Protein AF-A0A6H1ZTP1-F1 (afdb_monomer)

Nearest PDB structures (foldseek):
  8sjh-assembly1_A  TM=4.807E-01  e=1.705E+00  synthetic construct
  4ea3-assembly1_B-2  TM=3.510E-01  e=8.323E-01  Escherichia coli
  4tql-assembly1_A  TM=2.764E-01  e=1.022E+00  synthetic construct
  8sji-assembly1_C  TM=3.341E-01  e=1.889E+00  synthetic construct

Sequence (176 aa):
MIRIVTGIILFIIGLWLTVGMIGSDILAKNQYNNEIYNYWSLADKSSTIETKSEYIDKFVYVLDNAGLHGKYNAIWLQNPDNSFDKNLEMLKTLQTRLHEIKQMNVSSFEYQQAISQITSQEQGEAHEMLSVFSGVWYLKNHTWLWDWISIFLLISGVNLLWIGGALIHDDLCCDW

Mean predicted aligned error: 6.64 Å

Structure (mmCIF, N/CA/C/O backbone):
data_AF-A0A6H1ZTP1-F1
#
_entry.id   AF-A0A6H1ZTP1-F1
#
loop_
_atom_site.group_PDB
_atom_site.id
_atom_site.type_symbol
_atom_site.label_atom_id
_atom_site.label_alt_id
_atom_site.label_comp_id
_atom_site.label_asym_id
_atom_site.label_entity_id
_atom_site.label_seq_id
_atom_site.pdbx_PDB_ins_code
_atom_site.Cartn_x
_atom_site.Cartn_y
_atom_site.Cartn_z
_atom_site.occupancy
_atom_site.B_iso_or_equiv
_atom_site.auth_seq_id
_atom_site.auth_comp_id
_atom_site.auth_asym_id
_atom_site.auth_atom_id
_atom_site.pdbx_PDB_model_num
ATOM 1 N N . MET A 1 1 ? 28.711 4.486 -34.837 1.00 75.50 1 MET A N 1
ATOM 2 C CA . MET A 1 1 ? 27.312 4.670 -35.326 1.00 75.50 1 MET A CA 1
ATOM 3 C C . MET A 1 1 ? 26.332 3.622 -34.782 1.00 75.50 1 MET A C 1
ATOM 5 O O . MET A 1 1 ? 25.415 4.020 -34.081 1.00 75.50 1 MET A O 1
ATOM 9 N N . ILE A 1 2 ? 26.492 2.312 -35.043 1.00 87.31 2 ILE A N 1
ATOM 10 C CA . ILE A 1 2 ? 25.562 1.281 -34.512 1.00 87.31 2 ILE A CA 1
ATOM 11 C C . ILE A 1 2 ? 25.547 1.258 -32.970 1.00 87.31 2 ILE A C 1
ATOM 13 O O . ILE A 1 2 ? 24.480 1.158 -32.375 1.00 87.31 2 ILE A O 1
ATOM 17 N N . ARG A 1 3 ? 26.710 1.396 -32.318 1.00 88.25 3 ARG A N 1
ATOM 18 C CA . ARG A 1 3 ? 26.834 1.399 -30.849 1.00 88.25 3 ARG A CA 1
ATOM 19 C C . ARG A 1 3 ? 26.180 2.631 -30.201 1.00 88.25 3 ARG A C 1
ATOM 21 O O . ARG A 1 3 ? 25.340 2.429 -29.331 1.00 88.25 3 ARG A O 1
ATOM 28 N N . ILE A 1 4 ? 26.433 3.851 -30.692 1.00 90.81 4 ILE A N 1
ATOM 29 C CA . ILE A 1 4 ? 25.676 5.068 -30.306 1.00 90.81 4 ILE A CA 1
ATOM 30 C C . ILE A 1 4 ? 24.163 4.886 -30.426 1.00 90.81 4 ILE A C 1
ATOM 32 O O . ILE A 1 4 ? 23.438 5.186 -29.480 1.00 90.81 4 ILE A O 1
ATOM 36 N N . VAL A 1 5 ? 23.668 4.396 -31.568 1.00 93.88 5 VAL A N 1
ATOM 37 C CA . VAL A 1 5 ? 22.219 4.235 -31.781 1.00 93.88 5 VAL A CA 1
ATOM 38 C C . VAL A 1 5 ? 21.639 3.249 -30.766 1.00 93.88 5 VAL A C 1
ATOM 40 O O . VAL A 1 5 ? 20.621 3.541 -30.142 1.00 93.88 5 VAL A O 1
ATOM 43 N N . THR A 1 6 ? 22.322 2.126 -30.528 1.00 94.19 6 THR A N 1
ATOM 44 C CA . THR A 1 6 ? 21.950 1.168 -29.479 1.00 94.19 6 THR A CA 1
ATOM 45 C C . THR A 1 6 ? 21.969 1.808 -28.088 1.00 94.19 6 THR A C 1
ATOM 47 O O . THR A 1 6 ? 21.023 1.622 -27.328 1.00 94.19 6 THR A O 1
ATOM 50 N N . GLY A 1 7 ? 22.995 2.597 -27.758 1.00 95.19 7 GLY A N 1
ATOM 51 C CA . GLY A 1 7 ? 23.101 3.296 -26.476 1.00 95.19 7 GLY A CA 1
ATOM 52 C C . GLY A 1 7 ? 21.940 4.264 -26.231 1.00 95.19 7 GLY A C 1
ATOM 53 O O . GLY A 1 7 ? 21.320 4.221 -25.170 1.00 95.19 7 GLY A O 1
ATOM 54 N N . ILE A 1 8 ? 21.575 5.062 -27.242 1.00 95.69 8 ILE A N 1
ATOM 55 C CA . ILE A 1 8 ? 20.422 5.977 -27.192 1.00 95.69 8 ILE A CA 1
ATOM 56 C C . ILE A 1 8 ? 19.121 5.203 -26.962 1.00 95.69 8 ILE A C 1
ATOM 58 O O . ILE A 1 8 ? 18.325 5.586 -26.106 1.00 95.69 8 ILE A O 1
ATOM 62 N N . ILE A 1 9 ? 18.907 4.103 -27.688 1.00 96.81 9 ILE A N 1
ATOM 63 C CA . ILE A 1 9 ? 17.704 3.274 -27.536 1.00 96.81 9 ILE A CA 1
ATOM 64 C C . ILE A 1 9 ? 17.611 2.712 -26.111 1.00 96.81 9 ILE A C 1
ATOM 66 O O . ILE A 1 9 ? 16.567 2.850 -25.474 1.00 96.81 9 ILE A O 1
ATOM 70 N N . LEU A 1 10 ? 18.692 2.123 -25.589 1.00 96.56 10 LEU A N 1
ATOM 71 C CA . LEU A 1 10 ? 18.721 1.564 -24.233 1.00 96.56 10 LEU A CA 1
ATOM 72 C C . LEU A 1 10 ? 18.472 2.637 -23.170 1.00 96.56 10 LEU A C 1
ATOM 74 O O . LEU A 1 10 ? 17.692 2.411 -22.246 1.00 96.56 10 LEU A O 1
ATOM 78 N N . PHE A 1 11 ? 19.072 3.817 -23.334 1.00 95.94 11 PHE A N 1
ATOM 79 C CA . PHE A 1 11 ? 18.877 4.939 -22.423 1.00 95.94 11 PHE A CA 1
ATOM 80 C C . PHE A 1 11 ? 17.417 5.413 -22.415 1.00 95.94 11 PHE A C 1
ATOM 82 O O . PHE A 1 11 ? 16.819 5.572 -21.353 1.00 95.94 11 PHE A O 1
ATOM 89 N N . ILE A 1 12 ? 16.803 5.579 -23.590 1.00 96.94 12 ILE A N 1
ATOM 90 C CA . ILE A 1 12 ? 15.399 5.994 -23.709 1.00 96.94 12 ILE A CA 1
ATOM 91 C C . ILE A 1 12 ? 14.466 4.944 -23.094 1.00 96.94 12 ILE A C 1
ATOM 93 O O . ILE A 1 12 ? 13.570 5.304 -22.334 1.00 96.94 12 ILE A O 1
ATOM 97 N N . ILE A 1 13 ? 14.678 3.654 -23.374 1.00 96.12 13 ILE A N 1
ATOM 98 C CA . ILE A 1 13 ? 13.869 2.572 -22.794 1.00 96.12 13 ILE A CA 1
ATOM 99 C C . ILE A 1 13 ? 14.019 2.544 -21.269 1.00 96.12 13 ILE A C 1
ATOM 101 O O . ILE A 1 13 ? 13.015 2.475 -20.563 1.00 96.12 13 ILE A O 1
ATOM 105 N N . GLY A 1 14 ? 15.248 2.640 -20.754 1.00 95.25 14 GLY A N 1
ATOM 106 C CA . GLY A 1 14 ? 15.512 2.687 -19.315 1.00 95.25 14 GLY A CA 1
ATOM 107 C C . GLY A 1 14 ? 14.837 3.881 -18.635 1.00 95.25 14 GLY A C 1
ATOM 108 O O . GLY A 1 14 ? 14.253 3.732 -17.559 1.00 95.25 14 GLY A O 1
ATOM 109 N N . LEU A 1 15 ? 14.837 5.045 -19.292 1.00 95.88 15 LEU A N 1
ATOM 110 C CA . LEU A 1 15 ? 14.166 6.250 -18.806 1.00 95.88 15 LEU A CA 1
ATOM 111 C C . LEU A 1 15 ? 12.647 6.058 -18.751 1.00 95.88 15 LEU A C 1
ATOM 113 O O . LEU A 1 15 ? 12.040 6.299 -17.708 1.00 95.88 15 LEU A O 1
ATOM 117 N N . TRP A 1 16 ? 12.042 5.587 -19.845 1.00 95.06 16 TRP A N 1
ATOM 118 C CA . TRP A 1 16 ? 10.602 5.325 -19.915 1.00 95.06 16 TRP A CA 1
ATOM 119 C C . TRP A 1 16 ? 10.150 4.285 -18.898 1.00 95.06 16 TRP A C 1
ATOM 121 O O . TRP A 1 16 ? 9.136 4.494 -18.235 1.00 95.06 16 TRP A O 1
ATOM 131 N N . LEU A 1 17 ? 10.907 3.197 -18.743 1.00 93.44 17 LEU A N 1
ATOM 132 C CA . LEU A 1 17 ? 10.610 2.157 -17.766 1.00 93.44 17 LEU A CA 1
ATOM 133 C C . LEU A 1 17 ? 10.637 2.733 -16.346 1.00 93.44 17 LEU A C 1
ATOM 135 O O . LEU A 1 17 ? 9.668 2.588 -15.609 1.00 93.44 17 LEU A O 1
ATOM 139 N N . THR A 1 18 ? 11.703 3.449 -15.981 1.00 92.56 18 THR A N 1
ATOM 140 C CA . THR A 1 18 ? 11.869 3.985 -14.621 1.00 92.56 18 THR A CA 1
ATOM 141 C C . THR A 1 18 ? 10.805 5.033 -14.288 1.00 92.56 18 THR A C 1
ATOM 143 O O . THR A 1 18 ? 10.137 4.938 -13.259 1.00 92.56 18 THR A O 1
ATOM 146 N N . VAL A 1 19 ? 10.597 6.015 -15.172 1.00 94.00 19 VAL A N 1
ATOM 147 C CA . VAL A 1 19 ? 9.594 7.074 -14.965 1.00 94.00 19 VAL A CA 1
ATOM 148 C C . VAL A 1 19 ? 8.181 6.492 -14.964 1.00 94.00 19 VAL A C 1
ATOM 150 O O . VAL A 1 19 ? 7.377 6.830 -14.095 1.00 94.00 19 VAL A O 1
ATOM 153 N N . GLY A 1 20 ? 7.881 5.589 -15.902 1.00 92.38 20 GLY A N 1
ATOM 154 C CA . GLY A 1 20 ? 6.579 4.934 -15.999 1.00 92.38 20 GLY A CA 1
ATOM 155 C C . GLY A 1 20 ? 6.248 4.102 -14.762 1.00 92.38 20 GLY A C 1
ATOM 156 O O . GLY A 1 20 ? 5.118 4.153 -14.275 1.00 92.38 20 GLY A O 1
ATOM 157 N N . MET A 1 21 ? 7.233 3.395 -14.205 1.00 92.19 21 MET A N 1
ATOM 158 C CA . MET A 1 21 ? 7.068 2.632 -12.969 1.00 92.19 21 MET A CA 1
ATOM 159 C C . MET A 1 21 ? 6.800 3.521 -11.759 1.00 92.19 21 MET A C 1
ATOM 161 O O . MET A 1 21 ? 5.839 3.269 -11.041 1.00 92.19 21 MET A O 1
ATOM 165 N N . ILE A 1 22 ? 7.594 4.578 -11.560 1.00 91.19 22 ILE A N 1
ATOM 166 C CA . ILE A 1 22 ? 7.397 5.515 -10.442 1.00 91.19 22 ILE A CA 1
ATOM 167 C C . ILE A 1 22 ? 6.014 6.170 -10.534 1.00 91.19 22 ILE A C 1
ATOM 169 O O . ILE A 1 22 ? 5.290 6.240 -9.543 1.00 91.19 22 ILE A O 1
ATOM 173 N N . GLY A 1 23 ? 5.619 6.618 -11.730 1.00 92.62 23 GLY A N 1
ATOM 174 C CA . GLY A 1 23 ? 4.297 7.203 -11.946 1.00 92.62 23 GLY A CA 1
ATOM 175 C C . GLY A 1 23 ? 3.169 6.217 -11.636 1.00 92.62 23 GLY A C 1
ATOM 176 O O . GLY A 1 23 ? 2.212 6.569 -10.947 1.00 92.62 23 GLY A O 1
ATOM 177 N N . SER A 1 24 ? 3.303 4.971 -12.092 1.00 92.12 24 SER A N 1
ATOM 178 C CA . SER A 1 24 ? 2.312 3.920 -11.840 1.00 92.12 24 SER A CA 1
ATOM 179 C C . SER A 1 24 ? 2.230 3.543 -10.358 1.00 92.12 24 SER A C 1
ATOM 181 O O . SER A 1 24 ? 1.127 3.340 -9.859 1.00 92.12 24 SER A O 1
ATOM 183 N N . ASP A 1 25 ? 3.359 3.505 -9.643 1.00 90.69 25 ASP A N 1
ATOM 184 C CA . ASP A 1 25 ? 3.402 3.239 -8.199 1.00 90.69 25 ASP A CA 1
ATOM 185 C C . ASP A 1 25 ? 2.666 4.309 -7.393 1.00 90.69 25 ASP A C 1
ATOM 187 O O . ASP A 1 25 ? 1.824 3.991 -6.553 1.00 90.69 25 ASP A O 1
ATOM 191 N N . ILE A 1 26 ? 2.893 5.586 -7.710 1.00 92.94 26 ILE A N 1
ATOM 192 C CA . ILE A 1 26 ? 2.193 6.701 -7.061 1.00 92.94 26 ILE A CA 1
ATOM 193 C C . ILE A 1 26 ? 0.681 6.606 -7.293 1.00 92.94 26 ILE A C 1
ATOM 195 O O . ILE A 1 26 ? -0.100 6.798 -6.358 1.00 92.94 26 ILE A O 1
ATOM 199 N N . LEU A 1 27 ? 0.258 6.302 -8.524 1.00 93.88 27 LEU A N 1
ATOM 200 C CA . LEU A 1 27 ? -1.159 6.160 -8.861 1.00 93.88 27 LEU A CA 1
ATOM 201 C C . LEU A 1 27 ? -1.797 4.973 -8.131 1.00 93.88 27 LEU A C 1
ATOM 203 O O . LEU A 1 27 ? -2.844 5.148 -7.507 1.00 93.88 27 LEU A O 1
ATOM 207 N N . ALA A 1 28 ? -1.148 3.808 -8.148 1.00 92.38 28 ALA A N 1
ATOM 208 C CA . ALA A 1 28 ? -1.609 2.609 -7.453 1.00 92.38 28 ALA A CA 1
ATOM 209 C C . ALA A 1 28 ? -1.698 2.838 -5.937 1.00 92.38 28 ALA A C 1
ATOM 211 O O . ALA A 1 28 ? -2.709 2.515 -5.314 1.00 92.38 28 ALA A O 1
ATOM 212 N N . LYS A 1 29 ? -0.687 3.486 -5.346 1.00 92.00 29 LYS A N 1
ATOM 213 C CA . LYS A 1 29 ? -0.673 3.843 -3.924 1.00 92.00 29 LYS A CA 1
ATOM 214 C C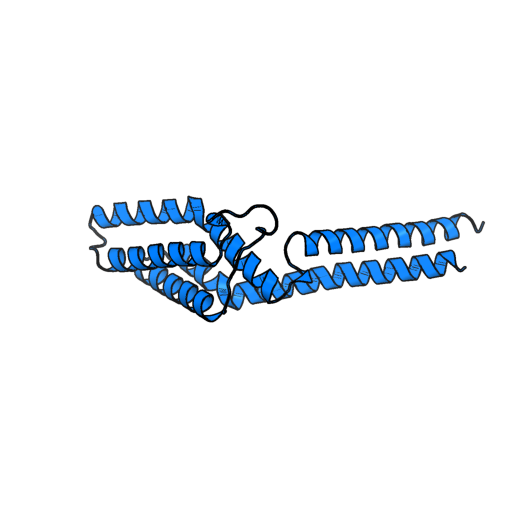 . LYS A 1 29 ? -1.811 4.789 -3.572 1.00 92.00 29 LYS A C 1
ATOM 216 O O . LYS A 1 29 ? -2.474 4.611 -2.555 1.00 92.00 29 LYS A O 1
ATOM 221 N N . ASN A 1 30 ? -2.051 5.799 -4.405 1.00 94.19 30 ASN A N 1
ATOM 222 C CA . ASN A 1 30 ? -3.158 6.723 -4.202 1.00 94.19 30 ASN A CA 1
ATOM 223 C C . ASN A 1 30 ? -4.513 6.009 -4.306 1.00 94.19 30 ASN A C 1
ATOM 225 O O . ASN A 1 30 ? -5.406 6.278 -3.507 1.00 94.19 30 ASN A O 1
ATOM 229 N N . GLN A 1 31 ? -4.661 5.076 -5.247 1.00 94.25 31 GLN A N 1
ATOM 230 C CA . GLN A 1 31 ? -5.872 4.276 -5.385 1.00 94.25 31 GLN A CA 1
ATOM 231 C C . GLN A 1 31 ? -6.114 3.402 -4.148 1.00 94.25 31 GLN A C 1
ATOM 233 O O . GLN A 1 31 ? -7.166 3.528 -3.525 1.00 94.25 31 GLN A O 1
ATOM 238 N N . TYR A 1 32 ? -5.121 2.612 -3.724 1.00 93.81 32 TYR A N 1
ATOM 239 C CA . TYR A 1 32 ? -5.210 1.813 -2.497 1.00 93.81 32 TYR A CA 1
ATOM 240 C C . TYR A 1 32 ? -5.530 2.678 -1.275 1.00 93.81 32 TYR A C 1
ATOM 242 O O . TYR A 1 32 ? -6.352 2.308 -0.433 1.00 93.81 32 TYR A O 1
ATOM 250 N N . ASN A 1 33 ? -4.914 3.861 -1.188 1.00 93.31 33 ASN A N 1
ATOM 251 C CA . ASN A 1 33 ? -5.166 4.769 -0.082 1.00 93.31 33 ASN A CA 1
ATOM 252 C C . ASN A 1 33 ? -6.616 5.240 -0.040 1.00 93.31 33 ASN A C 1
ATOM 254 O O . ASN A 1 33 ? -7.250 5.184 1.012 1.00 93.31 33 ASN A O 1
ATOM 258 N N . ASN A 1 34 ? -7.146 5.663 -1.185 1.00 91.62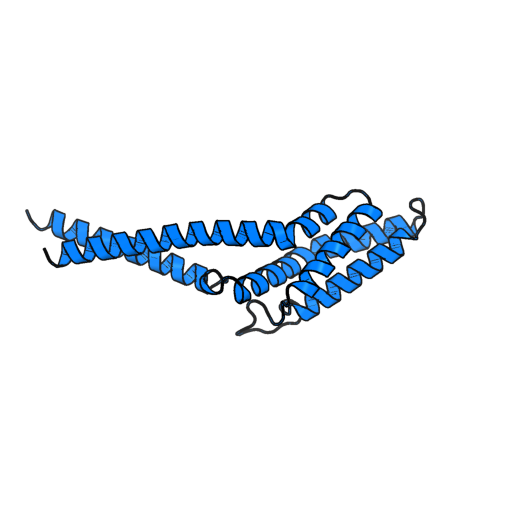 34 ASN A N 1
ATOM 259 C CA . ASN A 1 34 ? -8.500 6.190 -1.282 1.00 91.62 34 ASN A CA 1
ATOM 260 C C . ASN A 1 34 ? -9.573 5.115 -1.122 1.00 91.62 34 ASN A C 1
ATOM 262 O O . ASN A 1 34 ? -10.608 5.387 -0.518 1.00 91.62 34 ASN A O 1
ATOM 266 N N . GLU A 1 35 ? -9.326 3.914 -1.636 1.00 91.81 35 GLU A N 1
ATOM 267 C CA . GLU A 1 35 ? -10.286 2.817 -1.578 1.00 91.81 35 GLU A CA 1
ATOM 268 C C . GLU A 1 35 ? -10.271 2.117 -0.215 1.00 91.81 35 GLU A C 1
ATOM 270 O O . GLU A 1 35 ? -11.335 1.820 0.318 1.00 91.81 35 GLU A O 1
ATOM 275 N N . ILE A 1 36 ? -9.089 1.872 0.366 1.00 93.06 36 ILE A N 1
ATOM 276 C CA . ILE A 1 36 ? -8.916 0.952 1.501 1.00 93.06 36 ILE A CA 1
ATOM 277 C C . ILE A 1 36 ? -8.273 1.650 2.709 1.00 93.06 36 ILE A C 1
ATOM 279 O O . ILE A 1 36 ? -8.902 1.769 3.763 1.00 93.06 36 ILE A O 1
ATOM 283 N N . TYR A 1 37 ? -7.032 2.130 2.589 1.00 92.75 37 TYR A N 1
ATOM 284 C CA . TYR A 1 37 ? -6.227 2.542 3.755 1.00 92.75 37 TYR A CA 1
ATOM 285 C C . TYR A 1 37 ? -6.782 3.759 4.511 1.00 92.75 37 TYR A C 1
ATOM 287 O O . TYR A 1 37 ? -6.585 3.873 5.722 1.00 92.75 37 TYR A O 1
ATOM 295 N N . ASN A 1 38 ? -7.493 4.668 3.838 1.00 92.88 38 ASN A N 1
ATOM 296 C CA . ASN A 1 38 ? -8.030 5.870 4.475 1.00 92.88 38 ASN A CA 1
ATOM 297 C C . ASN A 1 38 ? -8.962 5.546 5.650 1.00 92.88 38 ASN A C 1
ATOM 299 O O . ASN A 1 38 ? -8.924 6.258 6.651 1.00 92.88 38 ASN A O 1
ATOM 303 N N . TYR A 1 39 ? -9.746 4.465 5.581 1.00 93.44 39 TYR A N 1
ATOM 304 C CA . TYR A 1 39 ? -10.603 4.063 6.699 1.00 93.44 39 TYR A C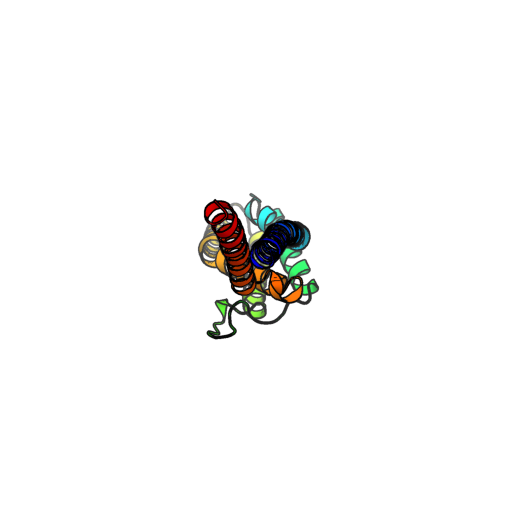A 1
ATOM 305 C C . TYR A 1 39 ? -9.783 3.642 7.919 1.00 93.44 39 TYR A C 1
ATOM 307 O O . TYR A 1 39 ? -10.070 4.096 9.024 1.00 93.44 39 TYR A O 1
ATOM 315 N N . TRP A 1 40 ? -8.708 2.875 7.720 1.00 92.00 40 TRP A N 1
ATOM 316 C CA . TRP A 1 40 ? -7.774 2.553 8.799 1.00 92.00 40 TRP A CA 1
ATOM 317 C C . TRP A 1 40 ? -7.119 3.813 9.378 1.00 92.00 40 TRP A C 1
ATOM 319 O O . TRP A 1 40 ? -7.116 4.013 10.589 1.00 92.00 40 TRP A O 1
ATOM 329 N N . SER A 1 41 ? -6.610 4.710 8.524 1.00 91.06 41 SER A N 1
ATOM 330 C CA . SER A 1 41 ? -5.962 5.947 8.985 1.00 91.06 41 SER A CA 1
ATOM 331 C C . SER A 1 41 ? -6.911 6.844 9.789 1.00 91.06 41 SER A C 1
ATOM 333 O O . SER A 1 41 ? -6.486 7.493 10.745 1.00 91.06 41 SER A O 1
ATOM 335 N N . LEU A 1 42 ? -8.192 6.894 9.417 1.00 92.25 42 LEU A N 1
ATOM 336 C CA . LEU A 1 42 ? -9.212 7.631 10.161 1.00 92.25 42 LEU A CA 1
ATOM 337 C C . LEU A 1 42 ? -9.566 6.939 11.484 1.00 92.25 42 LEU A C 1
ATOM 339 O O . LEU A 1 42 ? -9.741 7.633 12.485 1.00 92.25 42 LEU A O 1
ATOM 343 N N . ALA A 1 43 ? -9.621 5.605 11.515 1.00 89.19 43 ALA A N 1
ATOM 344 C CA . ALA A 1 43 ? -9.821 4.838 12.744 1.00 89.19 43 ALA A CA 1
ATOM 345 C C . ALA A 1 43 ? -8.689 5.083 13.754 1.00 89.19 43 ALA A C 1
ATOM 347 O O . ALA A 1 43 ? -8.960 5.401 14.909 1.00 89.19 43 ALA A O 1
ATOM 348 N N . ASP A 1 44 ? -7.435 5.016 13.305 1.00 87.25 44 ASP A N 1
ATOM 349 C CA . ASP A 1 44 ? -6.242 5.231 14.134 1.00 87.25 44 ASP A CA 1
ATOM 350 C C . ASP A 1 44 ? -6.189 6.651 14.729 1.00 87.25 44 ASP A C 1
ATOM 352 O O . ASP A 1 44 ? -5.890 6.847 15.905 1.00 87.25 44 ASP A O 1
ATOM 356 N N . LYS A 1 45 ? -6.592 7.662 13.947 1.00 87.06 45 LYS A N 1
ATOM 357 C CA . LYS A 1 45 ? -6.667 9.065 14.397 1.00 87.06 45 LYS A CA 1
ATOM 358 C C . LYS A 1 45 ? -7.880 9.379 15.276 1.00 87.06 45 LYS A C 1
ATOM 360 O O . LYS A 1 45 ? -7.951 10.472 15.841 1.00 87.06 45 LYS A O 1
ATOM 365 N N . SER A 1 46 ? -8.863 8.485 15.354 1.00 86.56 46 SER A N 1
ATOM 366 C CA . SER A 1 46 ? -10.104 8.743 16.084 1.00 86.56 46 SER A CA 1
ATOM 367 C C . SER A 1 46 ? -9.882 8.661 17.592 1.00 86.56 46 SER A C 1
ATOM 369 O O . SER A 1 46 ? -9.367 7.675 18.108 1.00 86.56 46 SER A O 1
ATOM 371 N N . SER A 1 47 ? -10.315 9.696 18.317 1.00 78.69 47 SER A N 1
ATOM 372 C CA . SER A 1 47 ? -10.161 9.780 19.778 1.00 78.69 47 SER A CA 1
ATOM 373 C C . SER A 1 47 ? -11.295 9.109 20.564 1.00 78.69 47 SER A C 1
ATOM 375 O O . SER A 1 47 ? -11.180 8.951 21.776 1.00 78.69 47 SER A O 1
ATOM 377 N N . THR A 1 48 ? -12.393 8.737 19.899 1.00 81.94 48 THR A N 1
ATOM 378 C CA . THR A 1 48 ? -13.550 8.061 20.504 1.00 81.94 48 THR A CA 1
ATOM 379 C C . THR A 1 48 ? -13.720 6.662 19.929 1.00 81.94 48 THR A C 1
ATOM 381 O O . THR A 1 48 ? -13.427 6.417 18.753 1.00 81.94 48 THR A O 1
ATOM 384 N N . ILE A 1 49 ? -14.219 5.738 20.751 1.00 84.62 49 ILE A N 1
ATOM 385 C CA . ILE A 1 49 ? -14.431 4.349 20.332 1.00 84.62 49 ILE A CA 1
ATOM 386 C C . ILE A 1 49 ? -15.581 4.224 19.355 1.00 84.62 49 ILE A C 1
ATOM 388 O O . ILE A 1 49 ? -15.502 3.409 18.443 1.00 84.62 49 ILE A O 1
ATOM 392 N N . GLU A 1 50 ? -16.609 5.056 19.484 1.00 86.19 50 GLU A N 1
ATOM 393 C CA . GLU A 1 50 ? -17.732 5.089 18.557 1.00 86.19 50 GLU A CA 1
ATOM 394 C C . GLU A 1 50 ? -17.242 5.361 17.133 1.00 86.19 50 GLU A C 1
ATOM 396 O O . GLU A 1 50 ? -17.520 4.578 16.226 1.00 86.19 50 GLU A O 1
ATOM 401 N N . THR A 1 51 ? -16.446 6.418 16.958 1.00 87.44 51 THR A N 1
ATOM 402 C CA . THR A 1 51 ? -15.920 6.821 15.651 1.00 87.44 51 THR A CA 1
ATOM 403 C C . THR A 1 51 ? -14.867 5.835 15.142 1.00 87.44 51 THR A C 1
ATOM 405 O O . THR A 1 51 ? -14.868 5.490 13.960 1.00 87.44 51 THR A O 1
ATOM 408 N N . LYS A 1 52 ? -13.991 5.326 16.024 1.00 89.75 52 LYS A N 1
ATOM 409 C CA . LYS A 1 52 ? -13.014 4.287 15.661 1.00 89.75 52 LYS A CA 1
ATOM 410 C C . LYS A 1 52 ? -13.723 3.026 15.152 1.00 89.75 52 LYS A C 1
ATOM 412 O O . LYS A 1 52 ? -13.382 2.531 14.083 1.00 89.75 52 LYS A O 1
ATOM 417 N N . SER A 1 53 ? -14.740 2.554 15.873 1.00 90.12 53 SER A N 1
ATOM 418 C CA . SER A 1 53 ? -15.559 1.394 15.505 1.00 90.12 53 SER A CA 1
ATOM 419 C C . SER A 1 53 ? -16.220 1.576 14.135 1.00 90.12 53 SER A C 1
ATOM 421 O O . SER A 1 53 ? -16.098 0.693 13.292 1.00 90.12 53 SER A O 1
ATOM 423 N N . GLU A 1 54 ? -16.813 2.741 13.853 1.00 92.69 54 GLU A N 1
ATOM 424 C CA . GLU A 1 54 ? -17.426 3.021 12.545 1.00 92.69 54 GLU A CA 1
ATOM 425 C C . GLU A 1 54 ? -16.426 2.975 11.380 1.00 92.69 54 GLU A C 1
ATOM 427 O O . GLU A 1 54 ? -16.753 2.508 10.285 1.00 92.69 54 GLU A O 1
ATOM 432 N N . TYR A 1 55 ? -15.203 3.472 11.579 1.00 94.00 55 TYR A N 1
ATOM 433 C CA . TYR A 1 55 ? -14.175 3.420 10.542 1.00 94.00 55 TYR A CA 1
ATOM 434 C C . TYR A 1 55 ? -13.590 2.018 10.363 1.00 94.00 55 TYR A C 1
ATOM 436 O O . TYR A 1 55 ? -13.344 1.621 9.223 1.00 94.00 55 TYR A O 1
ATOM 444 N N . ILE A 1 56 ? -13.435 1.247 11.442 1.00 92.75 56 ILE A N 1
ATOM 445 C CA . ILE A 1 56 ? -13.054 -0.168 11.353 1.00 92.75 56 ILE A CA 1
ATOM 446 C C . ILE A 1 56 ? -14.137 -0.978 10.631 1.00 92.75 56 ILE A C 1
ATOM 448 O O . ILE A 1 56 ? -13.799 -1.783 9.767 1.00 92.75 56 ILE A O 1
ATOM 452 N N . ASP A 1 57 ? -15.422 -0.713 10.881 1.00 94.44 57 ASP A N 1
ATOM 453 C CA . ASP A 1 57 ? -16.524 -1.357 10.156 1.00 94.44 57 ASP A CA 1
ATOM 454 C C . ASP A 1 57 ? -16.431 -1.105 8.645 1.00 94.44 57 ASP A C 1
ATOM 456 O O . ASP A 1 57 ? -16.536 -2.037 7.845 1.00 94.44 57 ASP A O 1
ATOM 460 N N . LYS A 1 58 ? -16.177 0.147 8.238 1.00 94.56 58 LYS A N 1
ATOM 461 C CA . LYS A 1 58 ? -15.975 0.502 6.822 1.00 94.56 58 LYS A CA 1
ATOM 462 C C . LYS A 1 58 ? -14.734 -0.166 6.238 1.00 94.56 58 LYS A C 1
ATOM 464 O O . LYS A 1 58 ? -14.779 -0.638 5.106 1.00 94.56 58 LYS A O 1
ATOM 469 N N . PHE A 1 59 ? -13.646 -0.224 7.001 1.00 94.31 59 PHE A N 1
ATOM 470 C CA . PHE A 1 59 ? -12.405 -0.860 6.573 1.00 94.31 59 PHE A CA 1
ATOM 471 C C . PHE A 1 59 ? -12.597 -2.361 6.312 1.00 94.31 59 PHE A C 1
ATOM 473 O O . PHE A 1 59 ? -12.270 -2.837 5.225 1.00 94.31 59 PHE A O 1
ATOM 480 N N . VAL A 1 60 ? -13.210 -3.084 7.258 1.00 93.69 60 VAL A N 1
ATOM 481 C CA . VAL A 1 60 ? -13.567 -4.506 7.108 1.00 93.69 60 VAL A CA 1
ATOM 482 C C . VAL A 1 60 ? -14.495 -4.706 5.915 1.00 93.69 60 VAL A C 1
ATOM 484 O O . VAL A 1 60 ? -14.243 -5.575 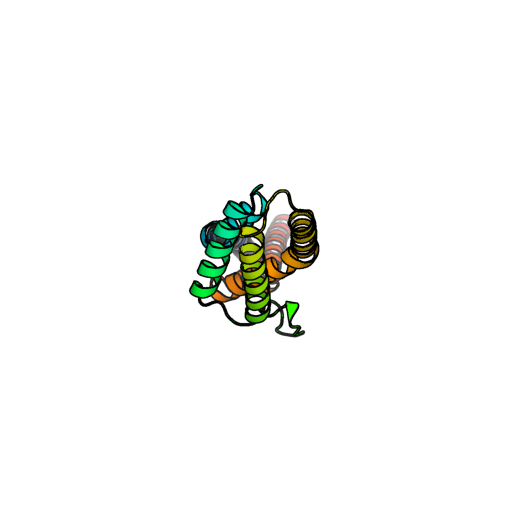5.083 1.00 93.69 60 VAL A O 1
ATOM 487 N N . TYR A 1 61 ? -15.533 -3.873 5.793 1.00 94.56 61 TYR A N 1
ATOM 488 C CA . TYR A 1 61 ? -16.490 -3.958 4.693 1.00 94.56 61 TYR A CA 1
ATOM 489 C C . TYR A 1 61 ? -15.814 -3.831 3.325 1.00 94.56 61 TYR A C 1
ATOM 491 O O . TYR A 1 61 ? -16.104 -4.615 2.422 1.00 94.56 61 TYR A O 1
ATOM 499 N N . VAL A 1 62 ? -14.913 -2.862 3.140 1.00 93.31 62 VAL A N 1
ATOM 500 C CA . VAL A 1 62 ? -14.229 -2.712 1.850 1.00 93.31 62 VAL A CA 1
ATOM 501 C C . VAL A 1 62 ? -13.289 -3.886 1.585 1.00 93.31 62 VAL A C 1
ATOM 503 O O . VAL A 1 62 ? -13.261 -4.375 0.459 1.00 93.31 62 VAL A O 1
ATOM 506 N N . LEU A 1 63 ? -12.565 -4.381 2.592 1.00 91.94 63 LEU A N 1
ATOM 507 C CA . LEU A 1 63 ? -11.684 -5.543 2.432 1.00 91.94 63 LEU A CA 1
ATOM 508 C C . LEU A 1 63 ? -12.455 -6.810 2.034 1.00 91.94 63 LEU A C 1
ATOM 510 O O . LEU A 1 63 ? -12.037 -7.497 1.102 1.00 91.94 63 LEU A O 1
ATOM 514 N N . ASP A 1 64 ? -13.599 -7.076 2.673 1.00 90.25 64 ASP A N 1
ATOM 515 C CA . ASP A 1 64 ? -14.488 -8.195 2.326 1.00 90.25 64 ASP A CA 1
ATOM 516 C C . ASP A 1 64 ? -15.005 -8.084 0.879 1.00 90.25 64 ASP A C 1
ATOM 518 O O . ASP A 1 64 ? -15.058 -9.072 0.147 1.00 90.25 64 ASP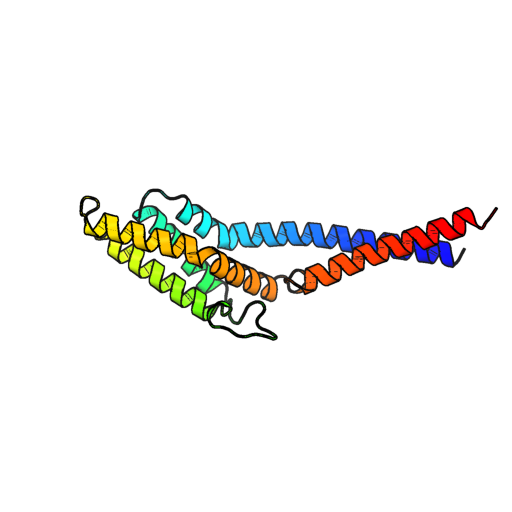 A O 1
ATOM 522 N N . ASN A 1 65 ? -15.355 -6.873 0.434 1.00 90.12 65 ASN A N 1
ATOM 523 C CA . ASN A 1 65 ? -15.909 -6.641 -0.904 1.00 90.12 65 ASN A CA 1
ATOM 524 C C . ASN A 1 65 ? -14.854 -6.462 -2.003 1.00 90.12 65 ASN A C 1
ATOM 526 O O . ASN A 1 65 ? -15.179 -6.560 -3.187 1.00 90.12 65 ASN A O 1
ATOM 530 N N . ALA A 1 66 ? -13.587 -6.239 -1.652 1.00 86.62 66 ALA A N 1
ATOM 531 C CA . ALA A 1 66 ? -12.501 -6.121 -2.620 1.00 86.62 66 ALA A CA 1
ATOM 532 C C . ALA A 1 66 ? -12.191 -7.464 -3.318 1.00 86.62 66 ALA A C 1
ATOM 534 O O . ALA A 1 66 ? -11.435 -7.505 -4.299 1.00 86.62 66 ALA A O 1
ATOM 535 N N . GLY A 1 67 ? -12.770 -8.575 -2.834 1.00 82.94 67 GLY A N 1
ATOM 536 C CA . GLY A 1 67 ? -12.558 -9.927 -3.356 1.00 82.94 67 GLY A CA 1
ATOM 537 C C . GLY A 1 67 ? -11.083 -10.321 -3.318 1.00 82.94 67 GLY A C 1
ATOM 538 O O . GLY A 1 67 ? -10.572 -10.914 -4.274 1.00 82.94 67 GLY A O 1
ATOM 539 N N . LEU A 1 68 ? -10.369 -9.849 -2.298 1.00 84.25 68 LEU A N 1
ATOM 540 C CA . LEU A 1 68 ? -8.967 -10.153 -2.053 1.00 84.25 68 LEU A CA 1
ATOM 541 C C . LEU A 1 68 ? -8.905 -11.476 -1.299 1.00 84.25 68 LEU A C 1
ATOM 543 O O . LEU A 1 68 ? -9.598 -11.652 -0.306 1.00 84.25 68 LEU A O 1
ATOM 547 N N . HIS A 1 69 ? -8.077 -12.396 -1.778 1.00 75.62 69 HIS A N 1
ATOM 548 C CA . HIS A 1 69 ? -7.839 -13.687 -1.142 1.00 75.62 69 HIS A CA 1
ATOM 549 C C . HIS A 1 69 ? -6.400 -14.115 -1.406 1.00 75.62 69 HIS A C 1
ATOM 551 O O . HIS A 1 69 ? -5.772 -13.663 -2.369 1.00 75.62 69 HIS A O 1
ATOM 557 N N . GLY A 1 70 ? -5.888 -15.026 -0.581 1.00 73.25 70 GLY A N 1
ATOM 558 C CA . GLY A 1 70 ? -4.564 -15.610 -0.773 1.00 73.25 70 GLY A CA 1
ATOM 559 C C . GLY A 1 70 ? -3.516 -15.072 0.196 1.00 73.25 70 GLY A C 1
ATOM 560 O O . GLY A 1 70 ? -3.811 -14.748 1.347 1.00 73.25 70 GLY A O 1
ATOM 561 N N . LYS A 1 71 ? -2.252 -15.077 -0.233 1.00 75.62 71 LYS A N 1
ATOM 562 C CA . LYS A 1 71 ? -1.099 -14.843 0.644 1.00 75.62 71 LYS A CA 1
ATOM 563 C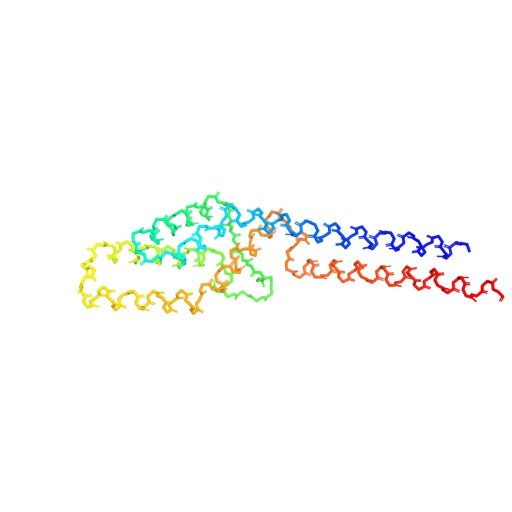 C . LYS A 1 71 ? -0.151 -13.816 0.034 1.00 75.62 71 LYS A C 1
ATOM 565 O O . LYS A 1 71 ? 0.131 -13.880 -1.161 1.00 75.62 71 LYS A O 1
ATOM 570 N N . TYR A 1 72 ? 0.360 -12.904 0.854 1.00 72.19 72 TYR A N 1
ATOM 571 C CA . TYR A 1 72 ? 1.359 -11.917 0.449 1.00 72.19 72 TYR A CA 1
ATOM 572 C C . TYR A 1 72 ? 2.772 -12.450 0.693 1.00 72.19 72 TYR A C 1
ATOM 574 O O . TYR A 1 72 ? 3.028 -13.026 1.742 1.00 72.19 72 TYR A O 1
ATOM 582 N N . ASN A 1 73 ? 3.686 -12.294 -0.271 1.00 61.53 73 ASN A N 1
ATOM 583 C CA . ASN A 1 73 ? 5.097 -12.707 -0.169 1.00 61.53 73 ASN A CA 1
ATOM 584 C C . ASN A 1 73 ? 5.358 -14.145 0.319 1.00 61.53 73 ASN A C 1
ATOM 586 O O . ASN A 1 73 ? 6.462 -14.504 0.718 1.00 61.53 73 ASN A O 1
ATOM 590 N N . ALA A 1 74 ? 4.353 -15.010 0.212 1.00 57.16 74 ALA A N 1
ATOM 591 C CA . ALA A 1 74 ? 4.378 -16.365 0.740 1.00 57.16 74 ALA A CA 1
ATOM 592 C C . ALA A 1 74 ? 4.661 -17.422 -0.335 1.00 57.16 74 ALA A C 1
ATOM 594 O O . ALA A 1 74 ? 4.359 -18.599 -0.128 1.00 57.16 74 ALA A O 1
ATOM 595 N N . ILE A 1 75 ? 5.202 -17.020 -1.496 1.00 56.59 75 ILE A N 1
ATOM 596 C CA . ILE A 1 75 ? 5.558 -17.971 -2.565 1.00 56.59 75 ILE A CA 1
ATOM 597 C C . ILE A 1 75 ? 6.517 -19.035 -2.007 1.00 56.59 75 ILE A C 1
ATOM 599 O O . ILE A 1 75 ? 6.377 -20.210 -2.336 1.00 56.59 75 ILE A O 1
ATOM 603 N N . TRP A 1 76 ? 7.429 -18.636 -1.112 1.00 54.59 76 TRP A N 1
ATOM 604 C CA . TRP A 1 76 ? 8.486 -19.505 -0.585 1.00 54.59 76 TRP A CA 1
ATOM 605 C C . TRP A 1 76 ? 8.356 -19.829 0.910 1.00 54.59 76 TRP A C 1
ATOM 607 O O . TRP A 1 76 ? 8.719 -20.928 1.319 1.00 54.59 76 TRP A O 1
ATOM 617 N N . LEU A 1 77 ? 7.824 -18.915 1.731 1.00 59.78 77 LEU A N 1
ATOM 618 C CA . LEU A 1 77 ? 7.678 -19.103 3.180 1.00 59.78 77 LEU A CA 1
ATOM 619 C C . LEU A 1 77 ? 6.257 -18.738 3.608 1.00 59.78 77 LEU A C 1
ATOM 621 O O . LEU A 1 77 ? 5.895 -17.569 3.666 1.00 59.78 77 LEU A O 1
ATOM 625 N N . GLN A 1 78 ? 5.430 -19.746 3.871 1.00 70.12 78 GLN A N 1
ATOM 626 C CA . GLN A 1 78 ? 4.039 -19.557 4.283 1.00 70.12 78 GLN A CA 1
ATOM 627 C C . GLN A 1 78 ? 3.935 -19.539 5.809 1.00 70.12 78 GLN A C 1
ATOM 629 O O . GLN A 1 78 ? 4.367 -20.484 6.460 1.00 70.12 78 GLN A O 1
ATOM 634 N N . ASN A 1 79 ? 3.317 -18.498 6.362 1.00 69.44 79 ASN A N 1
ATOM 635 C CA . ASN A 1 79 ? 2.987 -18.377 7.782 1.00 69.44 79 ASN A CA 1
ATOM 636 C C . ASN A 1 79 ? 1.585 -17.743 7.896 1.00 69.44 79 ASN A C 1
ATOM 638 O O . ASN A 1 79 ? 1.273 -16.893 7.065 1.00 69.44 79 ASN A O 1
ATOM 642 N N . PRO A 1 80 ? 0.709 -18.134 8.841 1.00 70.88 80 PRO A N 1
ATOM 643 C CA . PRO A 1 80 ? -0.532 -17.423 9.161 1.00 70.88 80 PRO A CA 1
ATOM 644 C C . PRO A 1 80 ? -0.481 -15.895 9.013 1.00 70.88 80 PRO A C 1
ATOM 646 O O . PRO A 1 80 ? -1.372 -15.328 8.382 1.00 70.88 80 PRO A O 1
ATOM 649 N N . ASP A 1 81 ? 0.597 -15.264 9.477 1.00 73.25 81 ASP A N 1
ATOM 650 C CA . ASP A 1 81 ? 0.767 -13.807 9.460 1.00 73.25 81 ASP A CA 1
ATOM 651 C C . ASP A 1 81 ? 0.837 -13.218 8.048 1.00 73.25 81 ASP A C 1
ATOM 653 O O . ASP A 1 81 ? 0.584 -12.037 7.873 1.00 73.25 81 ASP A O 1
ATOM 657 N N . ASN A 1 82 ? 1.115 -14.023 7.015 1.00 80.50 82 ASN A N 1
ATOM 658 C CA . ASN A 1 82 ? 1.155 -13.579 5.619 1.00 80.50 82 ASN A CA 1
ATOM 659 C C . ASN A 1 82 ? -0.093 -13.934 4.799 1.00 80.50 82 ASN A C 1
ATOM 661 O O . ASN A 1 82 ? -0.163 -13.655 3.597 1.00 80.50 82 ASN A O 1
ATOM 665 N N . SER A 1 83 ? -1.094 -14.540 5.438 1.00 84.25 83 SER A N 1
ATOM 666 C CA . SER A 1 83 ? -2.376 -14.853 4.814 1.00 84.25 83 SER A CA 1
ATOM 667 C C . SER A 1 83 ? -3.337 -13.682 4.953 1.00 84.25 83 SER A C 1
ATOM 669 O O . SER A 1 83 ? -3.619 -13.230 6.061 1.00 84.25 83 SER A O 1
ATOM 671 N N . PHE A 1 84 ? -3.896 -13.235 3.829 1.00 87.88 84 PHE A N 1
ATOM 672 C CA . PHE A 1 84 ? -4.939 -12.215 3.824 1.00 87.88 84 PHE A CA 1
ATOM 673 C C . PHE A 1 84 ? -6.143 -12.651 4.662 1.00 87.88 84 PHE A C 1
ATOM 675 O O . PHE A 1 84 ? -6.591 -11.910 5.529 1.00 87.88 84 PHE A O 1
ATOM 682 N N . ASP A 1 85 ? -6.620 -13.879 4.450 1.00 88.06 85 ASP A N 1
ATOM 683 C CA . ASP A 1 85 ? -7.832 -14.384 5.097 1.00 88.06 85 ASP A CA 1
ATOM 684 C C . ASP A 1 85 ? -7.673 -14.474 6.625 1.00 88.06 85 ASP A C 1
ATOM 686 O O . ASP A 1 85 ? -8.588 -14.117 7.364 1.00 88.06 85 ASP A O 1
ATOM 690 N N . LYS A 1 86 ? -6.493 -14.884 7.115 1.00 87.19 86 LYS A N 1
ATOM 691 C CA . LYS A 1 86 ? -6.212 -14.931 8.560 1.00 87.19 86 LYS A CA 1
ATOM 692 C C . LYS A 1 86 ? -6.085 -13.548 9.181 1.00 87.19 86 LYS A C 1
ATOM 694 O O . LYS A 1 86 ? -6.649 -13.303 10.242 1.00 87.19 86 LYS A O 1
ATOM 699 N N . ASN A 1 87 ? -5.416 -12.630 8.496 1.00 88.56 87 ASN A N 1
ATOM 700 C CA . ASN A 1 87 ? -5.338 -11.237 8.920 1.00 88.56 87 ASN A CA 1
ATOM 701 C C . ASN A 1 87 ? -6.725 -10.571 8.961 1.00 88.56 87 ASN A C 1
ATOM 703 O O . ASN A 1 87 ? -7.039 -9.834 9.891 1.00 88.56 87 ASN A O 1
ATOM 707 N N . LEU A 1 88 ? -7.595 -10.878 7.997 1.00 90.44 88 LEU A N 1
ATOM 708 C CA . LEU A 1 88 ? -8.973 -10.390 7.972 1.00 90.44 88 LEU A CA 1
ATOM 709 C C . LEU A 1 88 ? -9.827 -10.992 9.101 1.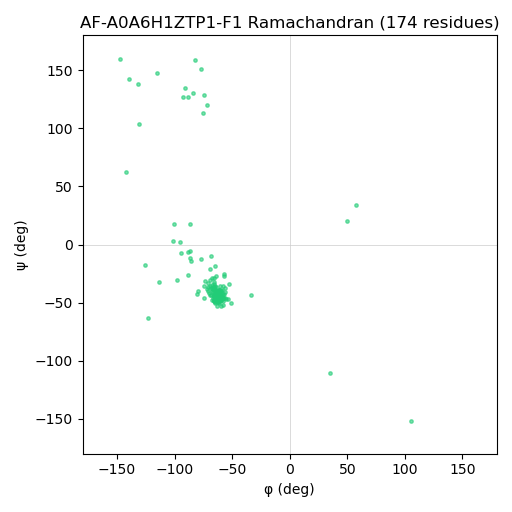00 90.44 88 LEU A C 1
ATOM 711 O O . LEU A 1 88 ? -10.638 -10.288 9.699 1.00 90.44 88 LEU A O 1
ATOM 715 N N . GLU A 1 89 ? -9.630 -12.268 9.435 1.00 90.19 89 GLU A N 1
ATOM 716 C CA . GLU A 1 89 ? -10.250 -12.915 10.601 1.00 90.19 89 GLU A CA 1
ATOM 717 C C . GLU A 1 89 ? -9.834 -12.224 11.917 1.00 90.19 89 GLU A C 1
ATOM 719 O O . GLU A 1 89 ? -10.682 -11.908 12.760 1.00 90.19 89 GLU A O 1
ATOM 724 N N . MET A 1 90 ? -8.546 -11.901 12.066 1.00 87.06 90 MET A N 1
ATOM 725 C CA . MET A 1 90 ? -8.032 -11.154 13.220 1.00 87.06 90 MET A CA 1
ATOM 726 C C . MET A 1 90 ? -8.598 -9.730 13.283 1.00 87.06 90 MET A C 1
ATOM 728 O O . MET A 1 90 ? -9.034 -9.285 14.348 1.00 87.06 90 MET A O 1
ATOM 732 N N . LEU A 1 91 ? -8.698 -9.043 12.143 1.00 90.25 91 LEU A N 1
ATOM 733 C CA . LEU A 1 91 ? -9.321 -7.722 12.057 1.00 90.25 91 LEU A CA 1
ATOM 734 C C . LEU A 1 91 ? -10.807 -7.756 12.460 1.00 90.25 91 LEU A C 1
ATOM 736 O O . LEU A 1 91 ? -11.271 -6.873 13.180 1.00 90.25 91 LEU A O 1
ATOM 740 N N . LYS A 1 92 ? -11.560 -8.786 12.059 1.00 91.12 92 LYS A N 1
ATOM 741 C CA . LYS A 1 92 ? -12.961 -8.980 12.486 1.00 91.12 92 LYS A CA 1
ATOM 742 C C . LYS A 1 92 ? -13.087 -9.264 13.985 1.00 91.12 92 LYS A C 1
ATOM 744 O O . LYS A 1 92 ? -14.054 -8.848 14.628 1.00 91.12 92 LYS A O 1
ATOM 749 N N . THR A 1 93 ? -12.092 -9.927 14.570 1.00 89.25 93 THR A N 1
ATOM 750 C CA . THR A 1 93 ? -12.017 -10.107 16.027 1.00 89.25 93 THR A CA 1
ATOM 751 C C . THR A 1 93 ? -11.834 -8.762 16.733 1.00 89.25 93 THR A C 1
ATOM 753 O O . THR A 1 93 ? -12.556 -8.468 17.687 1.00 89.25 93 THR A O 1
ATOM 756 N N . LEU A 1 94 ? -10.944 -7.903 16.221 1.00 87.62 94 LEU A N 1
ATOM 757 C CA . LEU A 1 94 ? -10.771 -6.532 16.712 1.00 87.62 94 LEU A CA 1
ATOM 758 C C . LEU A 1 94 ? -12.063 -5.708 16.574 1.00 87.62 94 LEU A C 1
ATOM 760 O O . LEU A 1 94 ? -12.483 -5.057 17.530 1.00 87.62 94 LEU A O 1
ATOM 764 N N . GLN A 1 95 ? -12.727 -5.7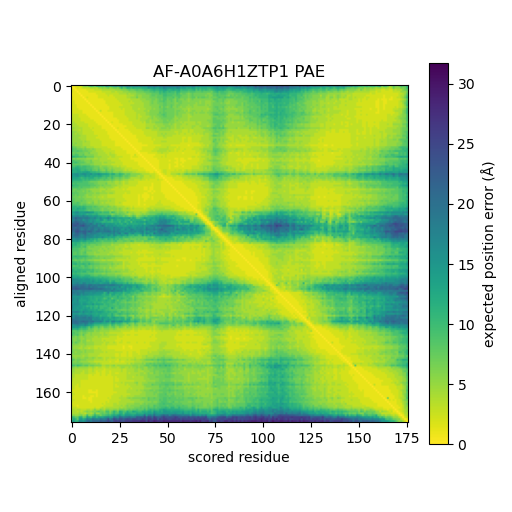79 15.419 1.00 90.25 95 GLN A N 1
ATOM 765 C CA . GLN A 1 95 ? -14.021 -5.134 15.174 1.00 90.25 95 GLN A CA 1
ATOM 766 C C . GLN A 1 95 ? -15.058 -5.535 16.235 1.00 90.25 95 GLN A C 1
ATOM 768 O O . GLN A 1 95 ? -15.720 -4.678 16.819 1.00 90.25 95 GLN A O 1
ATOM 773 N N . THR A 1 96 ? -15.166 -6.831 16.530 1.00 90.00 96 THR A N 1
ATOM 774 C CA . THR A 1 96 ? -16.094 -7.347 17.548 1.00 90.00 96 THR A CA 1
ATOM 775 C C . THR A 1 96 ? -15.759 -6.794 18.934 1.00 90.00 96 THR A C 1
ATOM 777 O O . THR A 1 96 ? -16.647 -6.301 19.628 1.00 90.00 96 THR A O 1
ATOM 780 N N . ARG A 1 97 ? -14.475 -6.786 19.318 1.00 86.06 97 ARG A N 1
ATOM 781 C CA . ARG A 1 97 ? -14.023 -6.210 20.595 1.00 86.06 97 ARG A CA 1
ATOM 782 C C . ARG A 1 97 ? -14.332 -4.720 20.716 1.00 86.06 97 ARG A C 1
ATOM 784 O O . ARG A 1 97 ? -14.746 -4.273 21.782 1.00 86.06 97 ARG A O 1
ATOM 791 N N . LEU A 1 98 ? -14.181 -3.951 19.639 1.00 87.69 98 LEU A N 1
ATOM 792 C CA . LEU A 1 98 ? -14.548 -2.533 19.627 1.00 87.69 98 LEU A CA 1
ATOM 793 C C . LEU A 1 98 ? -16.054 -2.332 19.848 1.00 87.69 98 LEU A C 1
ATOM 795 O O . LEU A 1 98 ? -16.436 -1.448 20.614 1.00 87.69 98 LEU A O 1
ATOM 799 N N . HIS A 1 99 ? -16.903 -3.171 19.246 1.00 90.12 99 HIS A N 1
ATOM 800 C CA . HIS A 1 99 ? -18.353 -3.135 19.479 1.00 90.12 99 HIS A CA 1
ATOM 801 C C . HIS A 1 99 ? -18.734 -3.510 20.913 1.00 90.12 99 HIS A C 1
ATOM 803 O O . HIS A 1 99 ? -19.636 -2.893 21.477 1.00 90.12 99 HIS A O 1
ATOM 809 N N . GLU A 1 100 ? -18.036 -4.467 21.531 1.00 87.56 100 GLU A N 1
ATOM 810 C CA . GLU A 1 100 ? -18.223 -4.801 22.950 1.00 87.56 100 GLU A CA 1
ATOM 811 C C . GLU A 1 100 ? -17.877 -3.608 23.853 1.00 87.56 100 GLU A C 1
ATOM 813 O O . GLU A 1 100 ? -18.671 -3.227 24.713 1.00 87.56 100 GLU A O 1
ATOM 818 N N . ILE A 1 101 ? -16.719 -2.975 23.633 1.00 85.31 101 ILE A N 1
ATOM 819 C CA . ILE A 1 101 ? -16.251 -1.831 24.435 1.00 85.31 101 ILE A CA 1
ATOM 820 C C . ILE A 1 101 ? -17.159 -0.616 24.266 1.00 85.31 101 ILE A C 1
ATOM 822 O O . ILE A 1 101 ? -17.414 0.097 25.233 1.00 85.31 101 ILE A O 1
ATOM 826 N N . LYS A 1 102 ? -17.699 -0.404 23.063 1.00 84.56 102 LYS A N 1
ATOM 827 C CA . LYS A 1 102 ? -18.672 0.659 22.777 1.00 84.56 102 LYS A CA 1
ATOM 828 C C . LYS A 1 102 ? -19.923 0.574 23.660 1.00 84.56 102 LYS A C 1
ATOM 830 O O . LYS A 1 102 ? -20.564 1.588 23.911 1.00 84.56 102 LYS A O 1
ATOM 835 N N . GLN A 1 103 ? -20.287 -0.619 24.130 1.00 86.56 103 GLN A N 1
ATOM 836 C CA . GLN A 1 103 ? -21.429 -0.812 25.029 1.00 86.56 103 GLN A CA 1
ATOM 837 C C . GLN A 1 103 ? -21.066 -0.665 26.516 1.00 86.56 103 GLN A C 1
ATOM 839 O O . GLN A 1 103 ? -21.954 -0.680 27.369 1.00 86.56 103 GLN A O 1
ATOM 844 N N . MET A 1 104 ? -19.779 -0.524 26.846 1.00 84.56 104 MET A N 1
ATOM 845 C CA . MET A 1 104 ? -19.308 -0.370 28.220 1.00 84.56 104 MET A CA 1
ATOM 846 C C . MET A 1 104 ? -19.424 1.080 28.696 1.00 84.56 104 MET A C 1
ATOM 848 O O . MET A 1 104 ? -19.460 2.036 27.924 1.00 84.56 104 MET A O 1
ATOM 852 N N . ASN A 1 105 ? -19.446 1.263 30.016 1.00 80.88 105 ASN A N 1
ATOM 853 C CA . ASN A 1 105 ? -19.420 2.594 30.603 1.00 80.88 105 ASN A CA 1
ATOM 854 C C . ASN A 1 105 ? -18.020 3.212 30.441 1.00 80.88 105 ASN A C 1
ATOM 856 O O . ASN A 1 105 ? -17.054 2.702 31.003 1.00 80.88 105 ASN A O 1
ATOM 860 N N . VAL A 1 106 ? -17.925 4.347 29.748 1.00 80.38 106 VAL A N 1
ATOM 861 C CA . VAL A 1 106 ? -16.671 5.077 29.469 1.00 80.38 106 VAL A CA 1
ATOM 862 C C . VAL A 1 106 ? -15.904 5.473 30.744 1.00 80.38 106 VAL A C 1
ATOM 864 O O . VAL A 1 106 ? -14.686 5.628 30.728 1.00 80.38 106 VAL A O 1
ATOM 867 N N . SER A 1 107 ? -16.606 5.624 31.872 1.00 81.31 107 SER A N 1
ATOM 868 C CA . SER A 1 107 ? -16.011 5.964 33.175 1.00 81.31 107 SER A CA 1
ATOM 869 C C . SER A 1 107 ? -15.529 4.746 33.970 1.00 81.31 107 SER A C 1
ATOM 871 O O . SER A 1 107 ? -14.974 4.906 35.054 1.00 81.31 107 SER A O 1
ATOM 873 N N . SER A 1 108 ? -15.786 3.534 33.475 1.00 83.44 108 SER A N 1
ATOM 874 C CA . SER A 1 108 ? -15.416 2.295 34.157 1.00 83.44 108 SER A CA 1
ATOM 875 C C . SER A 1 108 ? -13.928 1.985 34.000 1.00 83.44 108 SER A C 1
ATOM 877 O O . SER A 1 108 ? -13.290 2.351 33.009 1.00 83.44 108 SER A O 1
ATOM 879 N N . PHE A 1 109 ? -13.365 1.299 34.992 1.00 83.88 109 PHE A N 1
ATOM 880 C CA . PHE A 1 109 ? -11.981 0.836 34.930 1.00 83.88 109 PHE A CA 1
ATOM 881 C C . PHE A 1 109 ? -11.811 -0.223 33.832 1.00 83.88 109 PHE A C 1
ATOM 883 O O . PHE A 1 109 ? -10.817 -0.223 33.108 1.00 83.88 109 PHE A O 1
ATOM 890 N N . GLU A 1 110 ? -12.820 -1.075 33.664 1.00 82.56 110 GLU A N 1
ATOM 891 C CA . GLU A 1 110 ? -12.902 -2.115 32.645 1.00 82.56 110 GLU A CA 1
ATOM 892 C C . GLU A 1 110 ? -12.783 -1.523 31.238 1.00 82.56 110 GLU A C 1
ATOM 894 O O . GLU A 1 110 ? -12.022 -2.033 30.416 1.00 82.56 110 GLU A O 1
ATOM 899 N N . TYR A 1 111 ? -13.461 -0.398 30.985 1.00 83.38 111 TYR A N 1
ATOM 900 C CA . TYR A 1 111 ? -13.326 0.341 29.733 1.00 83.38 111 TYR A CA 1
ATOM 901 C C . TYR A 1 111 ? -11.881 0.801 29.523 1.00 83.38 111 TYR A C 1
ATOM 903 O O . TYR A 1 111 ? -11.277 0.477 28.505 1.00 83.38 111 TYR A O 1
ATOM 911 N N . GLN A 1 112 ? -11.281 1.493 30.497 1.00 80.38 112 GLN A N 1
ATOM 912 C CA . GLN A 1 112 ? -9.902 1.988 30.369 1.00 80.38 112 GLN A CA 1
ATOM 913 C C . GLN A 1 112 ? -8.893 0.855 30.120 1.00 80.38 112 GLN A C 1
ATOM 915 O O . GLN A 1 112 ? -7.987 0.999 29.295 1.00 80.38 112 GLN A O 1
ATOM 920 N N . GLN A 1 113 ? -9.075 -0.291 30.780 1.00 85.88 113 GLN A N 1
ATOM 921 C CA . GLN A 1 113 ? -8.240 -1.471 30.575 1.00 85.88 113 GLN A CA 1
ATOM 922 C C . GLN A 1 113 ? -8.405 -2.052 29.163 1.00 85.88 113 GLN A C 1
ATOM 924 O O . GLN A 1 113 ? -7.406 -2.361 28.509 1.00 85.88 113 GLN A O 1
ATOM 929 N N . ALA A 1 114 ? -9.639 -2.168 28.672 1.00 82.00 114 ALA A N 1
ATOM 930 C CA . ALA A 1 114 ? -9.924 -2.713 27.349 1.00 82.00 114 ALA A CA 1
ATOM 931 C C . ALA A 1 114 ? -9.346 -1.833 26.221 1.00 82.00 114 ALA A C 1
ATOM 933 O O . ALA A 1 114 ? -8.755 -2.350 25.272 1.00 82.00 114 ALA A O 1
ATOM 934 N N . ILE A 1 115 ? -9.412 -0.503 26.366 1.00 81.19 115 ILE A N 1
ATOM 935 C CA . ILE A 1 115 ? -8.778 0.451 25.437 1.00 81.19 115 ILE A CA 1
ATOM 936 C C . ILE A 1 115 ? -7.266 0.259 25.382 1.00 81.19 115 ILE A C 1
ATOM 938 O O . ILE A 1 115 ? -6.679 0.244 24.297 1.00 81.19 115 ILE A O 1
ATOM 942 N N . SER A 1 116 ? -6.627 0.109 26.544 1.00 80.88 116 SER A N 1
ATOM 943 C CA . SER A 1 116 ? -5.179 -0.086 26.615 1.00 80.88 116 SER A CA 1
ATOM 944 C C . SER A 1 116 ? -4.751 -1.377 25.915 1.00 80.88 116 SER A C 1
ATOM 946 O O . SER A 1 116 ? -3.734 -1.380 25.224 1.00 80.88 116 SER A O 1
ATOM 948 N N . GLN A 1 117 ? -5.519 -2.460 26.066 1.00 81.62 117 GLN A N 1
ATOM 949 C CA . GLN A 1 117 ? -5.229 -3.740 25.415 1.00 81.62 117 GLN A CA 1
ATOM 950 C C . GLN A 1 117 ? -5.361 -3.637 23.893 1.00 81.62 117 GLN A C 1
ATOM 952 O O . GLN A 1 117 ? -4.433 -4.016 23.180 1.00 81.62 117 GLN A O 1
ATOM 957 N N . ILE A 1 118 ? -6.452 -3.050 23.395 1.00 82.50 118 ILE A N 1
ATOM 958 C CA . ILE A 1 118 ? -6.640 -2.849 21.952 1.00 82.50 118 ILE A CA 1
ATOM 959 C C . ILE A 1 118 ? -5.537 -1.973 21.366 1.00 82.50 118 ILE A C 1
ATOM 961 O O . ILE A 1 118 ? -4.953 -2.329 20.349 1.00 82.50 118 ILE A O 1
ATOM 965 N N . THR A 1 119 ? -5.196 -0.871 22.033 1.00 78.69 119 THR A N 1
ATOM 966 C CA . THR A 1 119 ? -4.133 0.026 21.559 1.00 78.69 119 THR A CA 1
ATOM 967 C C . THR A 1 119 ? -2.794 -0.710 21.463 1.00 78.69 119 THR A C 1
ATOM 969 O O . THR A 1 119 ? -2.058 -0.529 20.496 1.00 78.69 119 THR A O 1
ATOM 972 N N . SER A 1 120 ? -2.483 -1.583 22.430 1.00 77.75 120 SER A N 1
ATOM 973 C CA . SER A 1 120 ? -1.256 -2.390 22.389 1.00 77.75 120 SER A CA 1
ATOM 974 C C . SER A 1 120 ? -1.246 -3.410 21.246 1.00 77.75 120 SER A C 1
ATOM 976 O O . SER A 1 120 ? -0.210 -3.598 20.612 1.00 77.75 120 SER A O 1
ATOM 978 N N . GLN A 1 121 ? -2.397 -4.011 20.934 1.00 77.12 121 GLN A N 1
ATOM 979 C CA . GLN A 1 121 ? -2.544 -4.940 19.814 1.00 77.12 121 GLN A CA 1
ATOM 980 C C . GLN A 1 121 ? -2.418 -4.213 18.464 1.00 77.12 121 GLN A C 1
ATOM 982 O O . GLN A 1 121 ? -1.705 -4.675 17.574 1.00 77.12 121 GLN A O 1
ATOM 987 N N . GLU A 1 122 ? -3.043 -3.040 18.328 1.00 76.00 122 GLU A N 1
ATOM 988 C CA . GLU A 1 122 ? -2.938 -2.192 17.135 1.00 76.00 122 GLU A CA 1
ATOM 989 C C . GLU A 1 122 ? -1.484 -1.752 16.885 1.00 76.00 122 GLU A C 1
ATOM 991 O O . GLU A 1 122 ? -0.997 -1.836 15.761 1.00 76.00 122 GLU A O 1
ATOM 996 N N . GLN A 1 123 ? -0.754 -1.333 17.922 1.00 71.62 123 GLN A N 1
ATOM 997 C CA . GLN A 1 123 ? 0.638 -0.888 17.776 1.00 71.62 123 GLN A CA 1
ATOM 998 C C . GLN A 1 123 ? 1.628 -2.034 17.530 1.00 71.62 123 GLN A C 1
ATOM 1000 O O . GLN A 1 123 ? 2.641 -1.820 16.866 1.00 71.62 123 GLN A O 1
ATOM 1005 N N . GLY A 1 124 ? 1.355 -3.227 18.067 1.00 71.19 124 GLY A N 1
ATOM 1006 C CA . GLY A 1 124 ? 2.236 -4.387 17.939 1.00 71.19 124 GLY A CA 1
ATOM 1007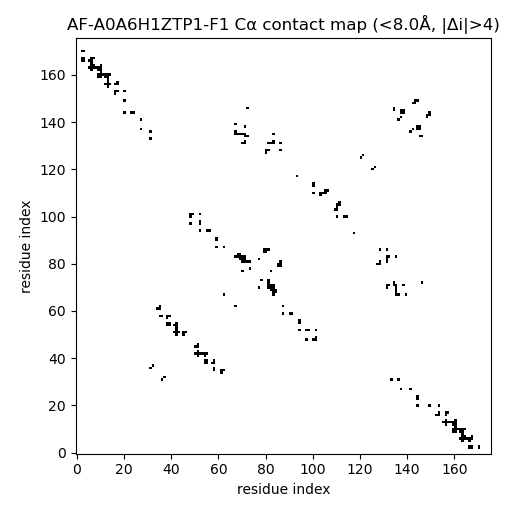 C C . GLY A 1 124 ? 2.125 -5.107 16.595 1.00 71.19 124 GLY A C 1
ATOM 1008 O O . GLY A 1 124 ? 3.146 -5.510 16.047 1.00 71.19 124 GLY A O 1
ATOM 1009 N N . GLU A 1 125 ? 0.910 -5.252 16.055 1.00 74.69 125 GLU A N 1
ATOM 1010 C CA . GLU A 1 125 ? 0.647 -6.198 14.954 1.00 74.69 125 GLU A CA 1
ATOM 1011 C C . GLU A 1 125 ? -0.012 -5.563 13.721 1.00 74.69 125 GLU A C 1
ATOM 1013 O O . GLU A 1 125 ? 0.042 -6.126 12.625 1.00 74.69 125 GLU A O 1
ATOM 1018 N N . ALA A 1 126 ? -0.607 -4.368 13.834 1.00 80.56 126 ALA A N 1
ATOM 1019 C CA . ALA A 1 126 ? -1.364 -3.821 12.707 1.00 80.56 126 ALA A CA 1
ATOM 1020 C C . ALA A 1 126 ? -0.479 -3.447 11.513 1.00 80.56 126 ALA A C 1
ATOM 1022 O O . ALA A 1 126 ? -0.938 -3.497 10.374 1.00 80.56 126 ALA A O 1
ATOM 1023 N N . HIS A 1 127 ? 0.788 -3.086 11.736 1.00 80.25 127 HIS A N 1
ATOM 1024 C CA . HIS A 1 127 ? 1.682 -2.714 10.640 1.00 80.25 127 HIS A CA 1
ATOM 1025 C C . HIS A 1 127 ? 1.916 -3.876 9.662 1.00 80.25 127 HIS A C 1
ATOM 1027 O O . HIS A 1 127 ? 1.834 -3.689 8.446 1.00 80.25 127 HIS A O 1
ATOM 1033 N N . GLU A 1 128 ? 2.150 -5.080 10.184 1.00 82.62 128 GLU A N 1
ATOM 1034 C CA . GLU A 1 128 ? 2.362 -6.278 9.369 1.00 82.62 128 GLU A CA 1
ATOM 1035 C C . GLU A 1 128 ? 1.071 -6.692 8.655 1.00 82.62 128 GLU A C 1
ATOM 1037 O O . GLU A 1 128 ? 1.077 -6.910 7.442 1.00 82.62 128 GLU A O 1
ATOM 1042 N N . MET A 1 129 ? -0.060 -6.663 9.365 1.00 88.50 129 MET A N 1
ATOM 1043 C CA . MET A 1 129 ? -1.385 -6.919 8.797 1.00 88.50 129 MET A CA 1
ATOM 1044 C C . MET A 1 129 ? -1.704 -5.989 7.610 1.00 88.50 129 MET A C 1
ATOM 1046 O O . MET A 1 129 ? -2.129 -6.438 6.542 1.00 88.50 129 MET A O 1
ATOM 1050 N N . LEU A 1 130 ? -1.461 -4.682 7.757 1.00 89.94 130 LEU A N 1
ATOM 1051 C CA . LEU A 1 130 ? -1.686 -3.692 6.695 1.00 89.94 130 LEU A CA 1
ATOM 1052 C C . LEU A 1 130 ? -0.747 -3.896 5.501 1.00 89.94 130 LEU A C 1
ATOM 1054 O O . LEU A 1 130 ? -1.146 -3.671 4.352 1.00 89.94 130 LEU A O 1
ATOM 1058 N N . SER A 1 131 ? 0.486 -4.340 5.756 1.00 87.19 131 SER A N 1
ATOM 1059 C CA . SER A 1 131 ? 1.436 -4.713 4.706 1.00 87.19 131 SER A CA 1
ATOM 1060 C C . SER A 1 131 ? 0.910 -5.899 3.893 1.00 87.19 131 SER A C 1
ATOM 1062 O O . SER A 1 131 ? 0.933 -5.859 2.666 1.00 87.19 131 SER A O 1
ATOM 1064 N N . VAL A 1 132 ? 0.307 -6.900 4.541 1.00 88.69 132 VAL A N 1
ATOM 1065 C CA . VAL A 1 132 ? -0.320 -8.045 3.858 1.00 88.69 132 VAL A CA 1
ATOM 1066 C C . VAL A 1 132 ? -1.533 -7.627 3.035 1.00 88.69 132 VAL A C 1
ATOM 1068 O O . VAL A 1 132 ? -1.657 -8.043 1.881 1.00 88.69 132 VAL A O 1
ATOM 1071 N N . PHE A 1 133 ? -2.411 -6.782 3.579 1.00 91.38 133 PHE A N 1
ATOM 1072 C CA . PHE A 1 133 ? -3.577 -6.285 2.843 1.00 91.38 133 PHE A CA 1
ATOM 1073 C C . PHE A 1 133 ? -3.183 -5.488 1.601 1.00 91.38 133 PHE A C 1
ATOM 1075 O O . PHE A 1 133 ? -3.692 -5.762 0.512 1.00 91.38 133 PHE A O 1
ATOM 1082 N N . SER A 1 134 ? -2.240 -4.553 1.742 1.00 90.56 134 SER A N 1
ATOM 1083 C CA . SER A 1 134 ? -1.734 -3.794 0.597 1.00 90.56 134 SER A CA 1
ATOM 1084 C C . SER A 1 134 ? -1.030 -4.718 -0.394 1.00 90.56 134 SER A C 1
ATOM 1086 O O . SER A 1 134 ? -1.334 -4.701 -1.581 1.00 90.56 134 SER A O 1
ATOM 1088 N N . GLY A 1 135 ? -0.187 -5.621 0.090 1.00 87.81 135 GLY A N 1
ATOM 1089 C CA . GLY A 1 135 ? 0.533 -6.589 -0.716 1.00 87.81 135 GLY A CA 1
ATOM 1090 C C . GLY A 1 135 ? -0.349 -7.491 -1.584 1.00 87.81 135 GLY A C 1
ATOM 1091 O O . GLY A 1 135 ? -0.077 -7.653 -2.776 1.00 87.81 135 GLY A O 1
ATOM 1092 N N . VAL A 1 136 ? -1.430 -8.053 -1.031 1.00 89.38 136 VAL A N 1
ATOM 1093 C CA . VAL A 1 136 ? -2.399 -8.851 -1.810 1.00 89.38 136 VAL A CA 1
ATOM 1094 C C . VAL A 1 136 ? -3.196 -7.976 -2.780 1.00 89.38 136 VAL A C 1
ATOM 1096 O O . VAL A 1 136 ? -3.466 -8.398 -3.907 1.00 89.38 136 VAL A O 1
ATOM 1099 N N . TRP A 1 137 ? -3.522 -6.739 -2.398 1.00 92.12 137 TRP A N 1
ATOM 1100 C CA . TRP A 1 137 ? -4.175 -5.792 -3.301 1.00 92.12 137 TRP A CA 1
ATOM 1101 C C . TRP A 1 137 ? -3.293 -5.437 -4.506 1.00 92.12 137 TRP A C 1
ATOM 1103 O O . TRP A 1 137 ? -3.775 -5.466 -5.640 1.00 92.12 137 TRP A O 1
ATOM 1113 N N . TYR A 1 138 ? -1.998 -5.187 -4.291 1.00 90.25 138 TYR A N 1
ATOM 1114 C CA . TYR A 1 138 ? -1.032 -4.944 -5.365 1.00 90.25 138 TYR A CA 1
ATOM 1115 C C . TYR A 1 138 ? -0.863 -6.176 -6.253 1.00 90.25 138 TYR A C 1
ATOM 1117 O O . TYR A 1 138 ? -0.874 -6.042 -7.473 1.00 90.25 138 TYR A O 1
ATOM 1125 N N . LEU A 1 139 ? -0.786 -7.380 -5.679 1.00 88.50 139 LEU A N 1
ATOM 1126 C CA . LEU A 1 139 ? -0.698 -8.615 -6.462 1.00 88.50 139 LEU A CA 1
ATOM 1127 C C . LEU A 1 139 ? -1.881 -8.765 -7.432 1.00 88.50 139 LEU A C 1
ATOM 1129 O O . LEU A 1 139 ? -1.678 -9.132 -8.591 1.00 88.50 139 LEU A O 1
ATOM 1133 N N . LYS A 1 140 ? -3.098 -8.458 -6.965 1.00 88.81 140 LYS A N 1
ATOM 1134 C CA . LYS A 1 140 ? -4.335 -8.578 -7.748 1.00 88.81 140 LYS A CA 1
ATOM 1135 C C . LYS A 1 140 ? -4.495 -7.474 -8.797 1.00 88.81 140 LYS A C 1
ATOM 1137 O O . LYS A 1 140 ? -4.873 -7.775 -9.924 1.00 88.81 140 LYS A O 1
ATOM 1142 N N . ASN A 1 141 ? -4.257 -6.215 -8.430 1.00 88.81 141 ASN A N 1
ATOM 1143 C CA . ASN A 1 141 ? -4.592 -5.063 -9.279 1.00 88.81 141 ASN A CA 1
ATOM 1144 C C . ASN A 1 141 ? -3.400 -4.537 -10.091 1.00 88.81 141 ASN A C 1
ATOM 1146 O O . ASN A 1 141 ? -3.578 -4.034 -11.198 1.00 88.81 141 ASN A O 1
ATOM 1150 N N . HIS A 1 142 ? -2.178 -4.674 -9.571 1.00 89.88 142 HIS A N 1
ATOM 1151 C CA . HIS A 1 142 ? -0.959 -4.132 -10.170 1.00 89.88 142 HIS A CA 1
ATOM 1152 C C . HIS A 1 142 ? 0.231 -5.087 -10.005 1.00 89.88 142 HIS A C 1
ATOM 1154 O O . HIS A 1 142 ? 1.241 -4.740 -9.398 1.00 89.88 142 HIS A O 1
ATOM 1160 N N . THR A 1 143 ? 0.143 -6.291 -10.577 1.00 87.06 143 THR A N 1
ATOM 1161 C CA . THR A 1 143 ? 1.151 -7.357 -10.405 1.00 87.06 143 THR A CA 1
ATOM 1162 C C . THR A 1 143 ? 2.590 -6.914 -10.714 1.00 87.06 143 THR A C 1
ATOM 1164 O O . THR A 1 143 ? 3.523 -7.339 -10.046 1.00 87.06 143 THR A O 1
ATOM 1167 N N . TRP A 1 144 ? 2.796 -6.018 -11.682 1.00 85.75 144 TRP A N 1
ATOM 1168 C CA . TRP A 1 144 ? 4.125 -5.485 -12.032 1.00 85.75 144 TRP A CA 1
ATOM 1169 C C . TRP A 1 144 ? 4.730 -4.562 -10.963 1.00 85.75 144 TRP A C 1
ATOM 1171 O O . TRP A 1 144 ? 5.939 -4.352 -10.939 1.00 85.75 144 TRP A O 1
ATOM 1181 N N . LEU A 1 145 ? 3.890 -4.006 -10.090 1.00 87.31 145 LEU A N 1
ATOM 1182 C CA . LEU A 1 145 ? 4.278 -3.165 -8.957 1.00 87.31 145 LEU A CA 1
ATOM 1183 C C . LEU A 1 145 ? 4.390 -3.966 -7.653 1.00 87.31 145 LEU A C 1
ATOM 1185 O O . LEU A 1 145 ? 4.675 -3.407 -6.598 1.00 87.31 145 LEU A O 1
ATOM 1189 N N . TRP A 1 146 ? 4.180 -5.278 -7.710 1.00 88.00 146 TRP A N 1
ATOM 1190 C CA . TRP A 1 146 ? 4.177 -6.126 -6.533 1.00 88.00 146 TRP A CA 1
ATOM 1191 C C . TRP A 1 146 ? 5.596 -6.392 -6.014 1.00 88.00 146 TRP A C 1
ATOM 1193 O O . TRP A 1 146 ? 6.382 -7.066 -6.677 1.00 88.00 146 TRP A O 1
ATOM 1203 N N . ASP A 1 147 ? 5.898 -5.863 -4.826 1.00 84.56 147 ASP A N 1
ATOM 1204 C CA . ASP A 1 147 ? 7.085 -6.142 -4.002 1.00 84.56 147 ASP A CA 1
ATOM 1205 C C . ASP A 1 147 ? 8.379 -6.407 -4.802 1.00 84.56 147 ASP A C 1
ATOM 1207 O O . ASP A 1 147 ? 8.908 -5.512 -5.460 1.00 84.56 147 ASP A O 1
ATOM 1211 N N . TRP A 1 148 ? 8.888 -7.641 -4.808 1.00 82.00 148 TRP A N 1
ATOM 1212 C CA . TRP A 1 148 ? 10.140 -7.989 -5.479 1.00 82.00 148 TRP A CA 1
ATOM 1213 C C . TRP A 1 148 ? 10.107 -7.811 -7.007 1.00 82.00 148 TRP A C 1
ATOM 1215 O O . TRP A 1 148 ? 11.157 -7.553 -7.602 1.00 82.00 148 TRP A O 1
ATOM 1225 N N . ILE A 1 149 ? 8.937 -7.911 -7.655 1.00 86.44 149 ILE A N 1
ATOM 1226 C CA . ILE A 1 149 ? 8.797 -7.680 -9.103 1.00 86.44 149 ILE A CA 1
ATOM 1227 C C . ILE A 1 149 ? 9.087 -6.212 -9.413 1.00 86.44 149 ILE A C 1
ATOM 1229 O O . ILE A 1 149 ? 9.834 -5.918 -10.350 1.00 86.44 149 ILE A O 1
ATOM 1233 N N . SER A 1 150 ? 8.555 -5.290 -8.606 1.00 88.62 150 SER A N 1
ATOM 1234 C CA . SER A 1 150 ? 8.781 -3.858 -8.816 1.00 88.62 150 SER A CA 1
ATOM 1235 C C . SER A 1 150 ? 10.244 -3.482 -8.582 1.00 88.62 150 SER A C 1
ATOM 1237 O O . SER A 1 150 ? 10.838 -2.767 -9.389 1.00 88.62 150 SER A O 1
ATOM 1239 N N . ILE A 1 151 ? 10.866 -4.048 -7.544 1.00 88.94 151 ILE A N 1
ATOM 1240 C CA . ILE A 1 151 ? 12.293 -3.865 -7.257 1.00 88.94 151 ILE A CA 1
ATOM 1241 C C . ILE A 1 151 ? 13.139 -4.360 -8.436 1.00 88.94 151 ILE A C 1
ATOM 1243 O O . ILE A 1 151 ? 14.025 -3.648 -8.912 1.00 88.94 151 ILE A O 1
ATOM 1247 N N . PHE A 1 152 ? 12.848 -5.557 -8.950 1.00 91.00 152 PHE A N 1
ATOM 1248 C CA . PHE A 1 152 ? 13.580 -6.140 -10.072 1.00 91.00 152 PHE A CA 1
ATOM 1249 C C . PHE A 1 152 ? 13.468 -5.296 -11.350 1.00 91.00 152 PHE A C 1
ATOM 1251 O O . PHE A 1 152 ? 14.470 -5.050 -12.031 1.00 91.00 152 PHE A O 1
ATOM 1258 N N . LEU A 1 153 ? 12.264 -4.824 -11.680 1.00 91.31 153 LEU A N 1
ATOM 1259 C CA . LEU A 1 153 ? 12.040 -3.994 -12.863 1.00 91.31 153 LEU A CA 1
ATOM 1260 C C . LEU A 1 153 ? 12.707 -2.618 -12.735 1.00 91.31 153 LEU A C 1
ATOM 1262 O O . LEU A 1 153 ? 13.299 -2.140 -13.704 1.00 91.31 153 LEU A O 1
ATOM 1266 N N . LEU A 1 154 ? 12.694 -2.014 -11.544 1.00 91.88 154 LEU A N 1
ATOM 1267 C CA . LEU A 1 154 ? 13.363 -0.737 -11.294 1.00 91.88 154 LEU A CA 1
ATOM 1268 C C . LEU A 1 154 ? 14.887 -0.868 -11.423 1.00 91.88 154 LEU A C 1
ATOM 1270 O O . LEU A 1 154 ? 15.520 -0.063 -12.106 1.00 91.88 154 LEU A O 1
ATOM 1274 N N . ILE A 1 155 ? 15.473 -1.928 -10.856 1.00 94.12 155 ILE A N 1
ATOM 1275 C CA . ILE A 1 155 ? 16.897 -2.253 -11.037 1.00 94.12 155 ILE A CA 1
ATOM 1276 C C . ILE A 1 155 ? 17.215 -2.459 -12.522 1.00 94.12 155 ILE A C 1
ATOM 1278 O O . ILE A 1 155 ? 18.231 -1.967 -13.014 1.00 94.12 155 ILE A O 1
ATOM 1282 N N . SER A 1 156 ? 16.348 -3.154 -13.258 1.00 93.69 156 SER A N 1
ATOM 1283 C CA . SER A 1 156 ? 16.522 -3.365 -14.698 1.00 93.69 156 SER A CA 1
ATOM 1284 C C . SER A 1 156 ? 16.518 -2.037 -15.468 1.00 93.69 156 SER A C 1
ATOM 1286 O O . SER A 1 156 ? 17.390 -1.819 -16.308 1.00 93.69 156 SER A O 1
ATOM 1288 N N . GLY A 1 157 ? 15.614 -1.110 -15.136 1.00 93.75 157 GLY A N 1
ATOM 1289 C CA . GLY A 1 157 ? 15.569 0.235 -15.722 1.00 93.75 157 GLY A CA 1
ATOM 1290 C C . GLY A 1 157 ? 16.836 1.051 -15.469 1.00 93.75 157 GLY A C 1
ATOM 1291 O O . GLY A 1 157 ? 17.399 1.625 -16.403 1.00 93.75 157 GLY A O 1
ATOM 1292 N N . VAL A 1 158 ? 17.345 1.030 -14.234 1.00 95.06 158 VAL A N 1
ATOM 1293 C CA . VAL A 1 158 ? 18.602 1.705 -13.868 1.00 95.06 158 VAL A CA 1
ATOM 1294 C C . VAL A 1 158 ? 19.799 1.111 -14.618 1.00 95.06 158 VAL A C 1
ATOM 1296 O O . VAL A 1 158 ? 20.643 1.857 -15.113 1.00 95.06 158 VAL A O 1
ATOM 1299 N N . ASN A 1 159 ? 19.861 -0.214 -14.770 1.00 95.69 159 ASN A N 1
ATOM 1300 C CA . ASN A 1 159 ? 20.925 -0.862 -15.543 1.00 95.69 159 ASN A CA 1
ATOM 1301 C C . ASN A 1 159 ? 20.887 -0.464 -17.025 1.00 95.69 159 ASN A C 1
ATOM 1303 O O . ASN A 1 159 ? 21.935 -0.197 -17.609 1.00 95.69 159 ASN A O 1
ATOM 1307 N N . LEU A 1 160 ? 19.698 -0.376 -17.629 1.00 96.19 160 LEU A N 1
ATOM 1308 C CA . LEU A 1 160 ? 19.548 0.071 -19.018 1.00 96.19 160 LEU A CA 1
ATOM 1309 C C . LEU A 1 160 ? 20.017 1.518 -19.210 1.00 96.19 160 LEU A C 1
ATOM 1311 O O . LEU A 1 160 ? 20.702 1.808 -20.191 1.00 96.19 160 LEU A O 1
ATOM 1315 N N . LEU A 1 161 ? 19.708 2.403 -18.257 1.00 96.38 161 LEU A N 1
ATOM 1316 C CA . LEU A 1 161 ? 20.205 3.781 -18.250 1.00 96.38 161 LEU A CA 1
ATOM 1317 C C . LEU A 1 161 ? 21.731 3.832 -18.171 1.00 96.38 161 LEU A C 1
ATOM 1319 O O . LEU A 1 161 ? 22.364 4.557 -18.938 1.00 96.38 161 LEU A O 1
ATOM 1323 N N . TRP A 1 162 ? 22.322 3.046 -17.272 1.00 96.50 162 TRP A N 1
ATOM 1324 C CA . TRP A 1 162 ? 23.768 3.015 -17.081 1.00 96.50 162 TRP A CA 1
ATOM 1325 C C . TRP A 1 162 ? 24.503 2.468 -18.312 1.00 96.50 162 TRP A C 1
ATOM 1327 O O . TRP A 1 162 ? 25.410 3.124 -18.822 1.00 96.50 162 TRP A O 1
ATOM 1337 N N . ILE A 1 163 ? 24.067 1.323 -18.851 1.00 95.75 163 ILE A N 1
ATOM 1338 C CA . ILE A 1 163 ? 24.654 0.714 -20.057 1.00 95.75 163 ILE A CA 1
ATOM 1339 C C . ILE A 1 163 ? 24.463 1.626 -21.272 1.00 95.75 163 ILE A C 1
ATOM 1341 O O . ILE A 1 163 ? 25.401 1.839 -22.039 1.00 95.75 163 ILE A O 1
ATOM 1345 N N . GLY A 1 164 ? 23.261 2.183 -21.448 1.00 95.62 164 GLY A N 1
ATOM 1346 C CA . GLY A 1 164 ? 22.970 3.115 -22.534 1.00 95.62 164 GLY A CA 1
ATOM 1347 C C . GLY A 1 164 ? 23.868 4.350 -22.478 1.00 95.62 164 GLY A C 1
ATOM 1348 O O . GLY A 1 164 ? 24.476 4.712 -23.483 1.00 95.62 164 GLY A O 1
ATOM 1349 N N . GLY A 1 165 ? 24.023 4.941 -21.290 1.00 94.88 165 GLY A N 1
ATOM 1350 C CA . GLY A 1 165 ? 24.907 6.082 -21.058 1.00 94.88 165 GLY A CA 1
ATOM 1351 C C . GLY A 1 165 ? 26.382 5.767 -21.315 1.00 94.88 165 GLY A C 1
ATOM 1352 O O . GLY A 1 165 ? 27.054 6.547 -21.986 1.00 94.88 165 GLY A O 1
ATOM 1353 N N . ALA A 1 166 ? 26.870 4.612 -20.853 1.00 94.19 166 ALA A N 1
ATOM 1354 C CA . ALA A 1 166 ? 28.246 4.173 -21.084 1.00 94.19 166 ALA A CA 1
ATOM 1355 C C . ALA A 1 166 ? 28.547 3.983 -22.581 1.00 94.19 166 ALA A C 1
ATOM 1357 O O . ALA A 1 166 ? 29.555 4.479 -23.072 1.00 94.19 166 ALA A O 1
ATOM 1358 N N . LEU A 1 167 ? 27.640 3.349 -23.334 1.00 93.50 167 LEU A N 1
ATOM 1359 C CA . LEU A 1 167 ? 27.803 3.160 -24.781 1.00 93.50 167 LEU A CA 1
ATOM 1360 C C . LEU A 1 167 ? 27.816 4.479 -25.561 1.00 93.50 167 LEU A C 1
ATOM 1362 O O . LEU A 1 167 ? 28.551 4.599 -26.539 1.00 93.50 167 LEU A O 1
ATOM 1366 N N . ILE A 1 168 ? 27.004 5.456 -25.144 1.00 93.94 168 ILE A N 1
ATOM 1367 C CA . ILE A 1 168 ? 27.011 6.801 -25.735 1.00 93.94 168 ILE A CA 1
ATOM 1368 C C . ILE A 1 168 ? 28.339 7.499 -25.426 1.00 93.94 168 ILE A C 1
ATOM 1370 O O . ILE A 1 168 ? 28.944 8.079 -26.323 1.00 93.94 168 ILE A O 1
ATOM 1374 N N . HIS A 1 169 ? 28.793 7.438 -24.173 1.00 92.44 169 HIS A N 1
ATOM 1375 C CA . HIS A 1 169 ? 30.033 8.071 -23.731 1.00 92.44 169 HIS A CA 1
ATOM 1376 C C . HIS A 1 169 ? 31.266 7.502 -24.448 1.00 92.44 169 HIS A C 1
ATOM 1378 O O . HIS A 1 169 ? 32.065 8.265 -24.983 1.00 92.44 169 HIS A O 1
ATOM 1384 N N . ASP A 1 170 ? 31.403 6.176 -24.498 1.00 90.19 170 ASP A N 1
ATOM 1385 C CA . ASP A 1 170 ? 32.569 5.512 -25.086 1.00 90.19 170 ASP A CA 1
ATOM 1386 C C . ASP A 1 170 ? 32.742 5.850 -26.570 1.00 90.19 170 ASP A C 1
ATOM 1388 O O . ASP A 1 170 ? 33.841 6.182 -27.006 1.00 90.19 170 ASP A O 1
ATOM 1392 N N . ASP A 1 171 ? 31.661 5.812 -27.351 1.00 87.81 171 ASP A N 1
ATOM 1393 C CA . ASP A 1 171 ? 31.725 6.165 -28.771 1.00 87.81 171 ASP A CA 1
ATOM 1394 C C . ASP A 1 171 ? 32.022 7.673 -28.965 1.00 87.81 171 ASP A C 1
ATOM 1396 O O . ASP A 1 171 ? 32.756 8.031 -29.880 1.00 87.81 171 ASP A O 1
ATOM 1400 N N . LEU A 1 172 ? 31.530 8.569 -28.093 1.00 84.38 172 LEU A N 1
ATOM 1401 C CA . LEU A 1 172 ? 31.844 10.008 -28.164 1.00 84.38 172 LEU A CA 1
ATOM 1402 C C . LEU A 1 172 ? 33.308 10.328 -27.816 1.00 84.38 172 LEU A C 1
ATOM 1404 O O . LEU A 1 172 ? 33.854 11.317 -28.309 1.00 84.38 172 LEU A O 1
ATOM 1408 N N . CYS A 1 173 ? 33.934 9.528 -26.951 1.00 82.12 173 CYS A N 1
ATOM 1409 C CA . CYS A 1 173 ? 35.320 9.718 -26.523 1.00 82.12 173 CYS A CA 1
ATOM 1410 C C . CYS A 1 173 ? 36.344 9.022 -27.430 1.00 82.12 173 CYS A C 1
ATOM 1412 O O . CYS A 1 173 ? 37.486 9.470 -27.481 1.00 82.12 173 CYS A O 1
ATOM 1414 N N . CYS A 1 174 ? 35.965 7.948 -28.129 1.00 70.62 174 CYS A N 1
ATOM 1415 C CA . CYS A 1 174 ? 36.864 7.183 -29.000 1.00 70.62 174 CYS A CA 1
ATOM 1416 C C . CYS A 1 174 ? 36.840 7.605 -30.480 1.00 70.62 174 CYS A C 1
ATOM 1418 O O . CYS A 1 174 ? 37.668 7.112 -31.241 1.00 70.62 174 CYS A O 1
ATOM 1420 N N . ASP A 1 175 ? 35.937 8.501 -30.887 1.00 58.81 175 ASP A N 1
ATOM 1421 C CA . ASP A 1 175 ? 35.854 9.034 -32.260 1.00 58.81 175 ASP A CA 1
ATOM 1422 C C . ASP A 1 175 ? 36.777 10.267 -32.508 1.00 58.81 175 ASP A C 1
ATOM 1424 O O . ASP A 1 175 ? 36.588 10.983 -33.495 1.00 58.81 175 ASP A O 1
ATOM 1428 N N . TRP A 1 176 ? 37.788 10.509 -31.652 1.00 54.38 176 TRP A N 1
ATOM 1429 C CA . TRP A 1 176 ? 38.833 11.545 -31.819 1.00 54.38 176 TRP A CA 1
ATOM 1430 C C . TRP A 1 176 ? 40.215 10.957 -32.117 1.00 54.38 176 TRP A C 1
ATOM 1432 O O . TRP A 1 176 ? 40.644 10.042 -31.377 1.00 54.38 176 TRP A O 1
#

Solvent-accessible surface area (backbone atoms only — not comparable to full-atom values): 9242 Å² total; per-residue (Å²): 108,72,58,38,54,51,9,51,53,33,27,52,52,13,48,51,48,39,54,52,48,54,54,48,49,55,50,50,50,52,49,48,35,73,71,46,50,48,32,50,57,51,20,73,70,37,92,46,62,66,59,19,40,54,23,43,52,51,31,53,52,45,52,68,70,66,73,70,74,55,59,25,89,34,91,86,59,77,50,68,80,31,25,39,61,53,43,50,53,53,51,52,51,52,48,50,51,41,56,56,52,61,73,46,57,83,88,37,69,67,38,57,52,51,52,53,52,51,52,51,50,50,73,73,48,41,65,57,43,52,50,24,51,50,42,40,48,29,49,74,77,38,52,70,66,26,68,70,50,28,54,51,53,45,53,50,15,52,49,30,32,51,53,10,49,48,37,39,49,52,53,69,66,66,76,113

pLDDT: mean 86.81, std 8.73, range [54.38, 96.94]

Radius of gyration: 23.56 Å; Cα contacts (8 Å, |Δi|>4): 166; chains: 1; bounding box: 60×31×70 Å

Organism: NCBI:txid1070528

Foldseek 3Di:
DVLLVLLVVLQVVLVCLQVVLVVVLVVLVVVCCVQAVVLVVQLVPDPDLVRNLVSLVSNLVSLVVVPQFAFFPPPPPDDLLGGLVSLSVVSVVLSVLSVVLVPDDCPDPVSVVSVVVSVVCCVPRVVSSVVSSSQSVCCVPPVCSHDVNSVVSNVSSVVSNVSSVVSNVVCVVPVD

Secondary structure (DSSP, 8-state):
-HHHHHHHHHHHHHHHHHHHHHHHHHHHHHHHIIIIIHHHHHHHH-SSHHHHHHHHHHHHHHHHHTT--SBSS-SS---GGGBHHHHHHHHHHHHHHHHHHHTS-TTSHHHHHHHHHHHHHHHHHHHHHHHHHHHHHHHHH-GGGSHHHHHHHHHHHHHHHHHHHHHHHHHHHH--